Protein AF-A0A9D4XZR5-F1 (afdb_monomer_lite)

Secondary structure (DSSP, 8-state):
--STTTS-TTTS-TT------HHHHHTTSPTTSS-TT---SSSSPPPTT--HHHHHHHHHHHHHHHHHHSTTS-------HHHHHHHHHHHSTTEEEEEE-TT----EE--EEEETTEEEE---EE-PPTTTSSEEEEETT--

Radius of gyration: 17.66 Å; chains: 1; bounding box: 47×36×45 Å

InterPro domains:
  IPR013078 Histidine phosphatase superfamily, clade-1 [PF00300] (44-93)
  IPR029033 Histidine phosphatase superfamily [G3DSA:3.40.50.1240] (8-113)
  IPR029033 Histidine phosphatase superfamily [SSF53254] (25-110)
  IPR051710 Phosphatase and SH3 domain-containing protein [PTHR16469] (1-136)

Sequence (143 aa):
MLNRINIRRNIAPKDGNFSFGISQLEAMFPNGSVDNNYQMVYKELPKWEESVTQAKVRYQETITNLADKYPTENLLLVTHGEGTQVALSSFTKDVVEHKVKYCGYVQLRRPIFVNNHSFIGGKLNLQTHIGQNGVTYISSQDI

pLDDT: mean 87.16, std 6.78, range [59.94, 95.69]

Foldseek 3Di:
DQECVVDPPVRQDPVQDPDDPVVVVVVVDPPPPDDPPDDPLDPDDDGHHDDLVRVLVVLVSNVVSVCQVCVPDDDDDDDDPSSQVSVDPVAEPQWPDKDADVQAHWDWDWDWDDDPNDIDTDGIHTPDDAPPRRMHTDGPVND

Organism: Pisum sativum (NCBI:txid3888)

Structure (mmCIF, N/CA/C/O backbone):
data_AF-A0A9D4XZR5-F1
#
_entry.id   AF-A0A9D4XZR5-F1
#
loop_
_atom_site.group_PDB
_atom_site.id
_atom_site.type_symbol
_atom_site.label_atom_id
_atom_site.label_alt_id
_atom_site.label_comp_id
_atom_site.label_asym_id
_atom_site.label_entity_id
_atom_site.label_seq_id
_atom_site.pdbx_PDB_ins_code
_atom_site.Cartn_x
_atom_site.Cartn_y
_atom_site.Cartn_z
_atom_site.occupancy
_atom_site.B_iso_or_equiv
_atom_site.auth_seq_id
_atom_site.auth_comp_id
_atom_site.auth_asym_id
_atom_site.auth_atom_id
_atom_site.pdbx_PDB_model_num
ATOM 1 N N . MET A 1 1 ? 6.749 1.111 -6.255 1.00 85.88 1 MET A N 1
ATOM 2 C CA . MET A 1 1 ? 6.730 2.280 -7.161 1.00 85.88 1 MET A CA 1
ATOM 3 C C . MET A 1 1 ? 7.323 1.881 -8.503 1.00 85.88 1 MET A C 1
ATOM 5 O O . MET A 1 1 ? 8.333 1.185 -8.516 1.00 85.88 1 MET A O 1
ATOM 9 N N . LEU A 1 2 ? 6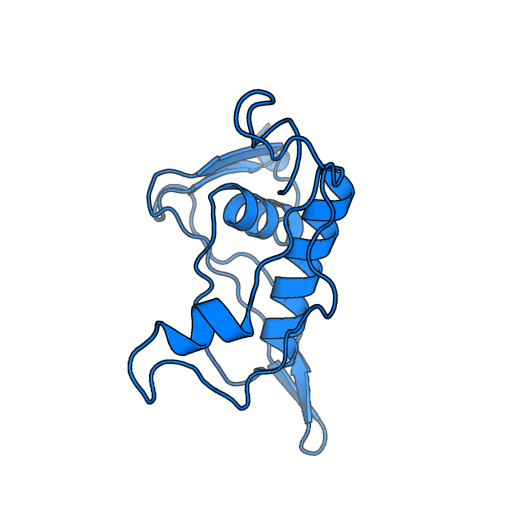.724 2.301 -9.615 1.00 87.56 2 LEU A N 1
ATOM 10 C CA . LEU A 1 2 ? 7.230 2.046 -10.965 1.00 87.56 2 LEU A CA 1
ATOM 11 C C . LEU A 1 2 ? 8.153 3.176 -11.424 1.00 87.56 2 LEU A C 1
ATOM 13 O O . LEU A 1 2 ? 7.763 4.033 -12.211 1.00 87.56 2 LEU A O 1
ATOM 17 N N . ASN A 1 3 ? 9.383 3.203 -10.913 1.00 86.50 3 ASN A N 1
ATOM 18 C CA . ASN A 1 3 ? 10.355 4.238 -11.260 1.00 86.50 3 ASN A CA 1
ATOM 19 C C . ASN A 1 3 ? 11.803 3.730 -11.259 1.00 86.50 3 ASN A C 1
ATOM 21 O O . ASN A 1 3 ? 12.096 2.594 -10.884 1.00 86.50 3 ASN A O 1
ATOM 25 N N . ARG A 1 4 ? 12.725 4.612 -11.658 1.00 84.62 4 ARG A N 1
ATOM 26 C CA . ARG A 1 4 ? 14.161 4.314 -11.792 1.00 84.62 4 ARG A CA 1
ATOM 27 C C . ARG A 1 4 ? 14.905 4.134 -10.464 1.00 84.62 4 ARG A C 1
ATOM 29 O O . ARG A 1 4 ? 16.068 3.745 -10.497 1.00 84.62 4 ARG A O 1
ATOM 36 N N . ILE A 1 5 ? 14.273 4.442 -9.329 1.00 86.12 5 ILE A N 1
ATOM 37 C CA . ILE A 1 5 ? 14.859 4.214 -8.001 1.00 86.12 5 ILE A CA 1
ATOM 38 C C . ILE A 1 5 ? 14.766 2.723 -7.669 1.00 86.12 5 ILE A C 1
ATOM 40 O O . ILE A 1 5 ? 15.748 2.128 -7.234 1.00 86.12 5 ILE A O 1
ATOM 44 N N . ASN A 1 6 ? 13.613 2.109 -7.949 1.00 83.88 6 ASN A N 1
ATOM 45 C CA . ASN A 1 6 ? 13.336 0.728 -7.546 1.00 83.88 6 ASN A CA 1
ATOM 46 C C . ASN A 1 6 ? 13.532 -0.286 -8.677 1.00 83.88 6 ASN A C 1
ATOM 48 O O . ASN A 1 6 ? 13.794 -1.459 -8.417 1.00 83.88 6 ASN A O 1
ATOM 52 N N . ILE A 1 7 ? 13.455 0.152 -9.936 1.00 86.25 7 ILE A N 1
ATOM 53 C CA . ILE A 1 7 ? 13.647 -0.699 -11.112 1.00 86.25 7 ILE A CA 1
ATOM 54 C C . ILE A 1 7 ? 14.884 -0.216 -11.870 1.00 86.25 7 ILE A C 1
ATOM 56 O O . ILE A 1 7 ? 14.940 0.916 -12.360 1.00 86.25 7 ILE A O 1
ATOM 60 N N . ARG A 1 8 ? 15.903 -1.083 -11.973 1.00 87.38 8 ARG A N 1
ATOM 61 C CA . ARG A 1 8 ? 17.157 -0.747 -12.665 1.00 87.38 8 ARG A CA 1
ATOM 62 C C . ARG A 1 8 ? 16.894 -0.482 -14.151 1.00 87.38 8 ARG A C 1
ATOM 64 O O . ARG A 1 8 ? 16.108 -1.168 -14.798 1.00 87.38 8 ARG A O 1
ATOM 71 N N . ARG A 1 9 ? 17.611 0.486 -14.728 1.00 82.31 9 ARG A N 1
ATOM 72 C CA . ARG A 1 9 ? 17.408 0.905 -16.130 1.00 82.31 9 ARG A CA 1
ATOM 73 C C . ARG A 1 9 ? 17.605 -0.221 -17.146 1.00 82.31 9 ARG A C 1
ATOM 75 O O . ARG A 1 9 ? 16.958 -0.209 -18.181 1.00 82.31 9 ARG A O 1
ATOM 82 N N . ASN A 1 10 ? 18.498 -1.165 -16.863 1.00 87.50 10 ASN A N 1
ATOM 83 C CA . ASN A 1 10 ? 18.825 -2.263 -17.771 1.00 87.50 10 ASN A CA 1
ATOM 84 C C . ASN A 1 10 ? 17.791 -3.401 -17.770 1.00 87.50 10 ASN A C 1
ATOM 86 O O . ASN A 1 10 ? 17.879 -4.269 -18.631 1.00 87.50 10 ASN A O 1
ATOM 90 N N . ILE A 1 11 ? 16.852 -3.410 -16.818 1.00 86.81 11 ILE A N 1
ATOM 91 C CA . ILE A 1 11 ? 15.777 -4.413 -16.729 1.00 86.81 11 ILE A CA 1
ATOM 92 C C . ILE A 1 11 ? 14.390 -3.819 -16.999 1.00 86.81 11 ILE A C 1
ATOM 94 O O . ILE A 1 11 ? 13.422 -4.563 -17.106 1.00 86.81 11 ILE A O 1
ATOM 98 N N . ALA A 1 12 ? 14.277 -2.491 -17.091 1.00 85.94 12 ALA A N 1
ATOM 99 C CA . ALA A 1 12 ? 13.025 -1.845 -17.452 1.00 85.94 12 ALA A CA 1
ATOM 100 C C . ALA A 1 12 ? 12.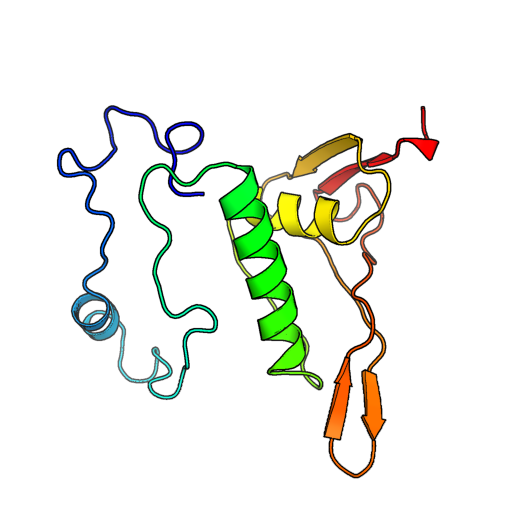671 -2.139 -18.930 1.00 85.94 12 ALA A C 1
ATOM 102 O O . ALA A 1 12 ? 13.578 -2.162 -19.771 1.00 85.94 12 ALA A O 1
ATOM 103 N N . PRO A 1 13 ? 11.380 -2.324 -19.269 1.00 83.75 13 PRO A N 1
ATOM 104 C CA . PRO A 1 13 ? 10.890 -2.357 -20.641 1.00 83.75 13 PRO A CA 1
ATOM 105 C C . PRO A 1 13 ? 11.416 -1.163 -21.439 1.00 83.75 13 PRO A C 1
ATOM 107 O O . PRO A 1 13 ? 11.331 -0.014 -21.001 1.00 83.75 13 PRO A O 1
ATOM 110 N N . LYS A 1 14 ? 11.984 -1.437 -22.618 1.00 84.88 14 LYS A N 1
ATOM 111 C CA . LYS A 1 14 ? 12.599 -0.405 -23.471 1.00 84.88 14 LYS A CA 1
ATOM 112 C C . LYS A 1 14 ? 11.574 0.569 -24.050 1.00 84.88 14 LYS A C 1
ATOM 114 O O . LYS A 1 14 ? 11.915 1.711 -24.329 1.00 84.88 14 LYS A O 1
ATOM 119 N N . ASP A 1 15 ? 10.346 0.103 -24.227 1.00 85.00 15 ASP A N 1
ATOM 120 C CA . ASP A 1 15 ? 9.186 0.871 -24.678 1.00 85.00 15 ASP A CA 1
ATOM 121 C C . ASP A 1 15 ? 8.475 1.606 -23.526 1.00 85.00 15 ASP A C 1
ATOM 123 O O . ASP A 1 15 ? 7.520 2.341 -23.763 1.00 85.00 15 ASP A O 1
ATOM 127 N N . GLY A 1 16 ? 8.928 1.417 -22.279 1.00 78.31 16 GLY A N 1
ATOM 128 C CA . GLY A 1 16 ? 8.293 1.978 -21.087 1.00 78.31 16 GLY A CA 1
ATOM 129 C C . GLY A 1 16 ? 6.909 1.393 -20.793 1.00 78.31 16 GLY A C 1
ATOM 130 O O . GLY A 1 16 ? 6.216 1.904 -19.910 1.00 78.31 16 GLY A O 1
ATOM 131 N N . ASN A 1 17 ? 6.495 0.338 -21.502 1.00 83.19 17 ASN A N 1
ATOM 132 C CA . ASN A 1 17 ? 5.185 -0.255 -21.320 1.00 83.19 17 ASN A CA 1
ATOM 133 C C . ASN A 1 17 ? 5.215 -1.308 -20.204 1.00 83.19 17 ASN A C 1
ATOM 135 O O . ASN A 1 17 ? 5.760 -2.398 -20.354 1.00 83.19 17 ASN A O 1
ATOM 139 N N . PHE A 1 18 ? 4.589 -0.972 -19.077 1.00 80.81 18 PHE A N 1
ATOM 140 C CA . PHE A 1 18 ? 4.383 -1.872 -17.936 1.00 80.81 18 PHE A CA 1
ATOM 141 C C . PHE A 1 18 ? 2.964 -2.454 -17.890 1.00 80.81 18 PHE A C 1
ATOM 143 O O . PHE A 1 18 ? 2.542 -2.962 -16.852 1.00 80.81 18 PHE A O 1
ATOM 150 N N . SER A 1 19 ? 2.193 -2.360 -18.979 1.00 79.81 19 SER A N 1
ATOM 151 C CA . SER A 1 19 ? 0.851 -2.933 -19.031 1.00 79.81 19 SER A CA 1
ATOM 152 C C . SER A 1 19 ? 0.901 -4.445 -18.834 1.00 79.81 19 SER A C 1
ATOM 154 O O . SER A 1 19 ? 1.684 -5.137 -19.486 1.00 79.81 19 SER A O 1
ATOM 156 N N . PHE A 1 20 ? 0.010 -4.958 -17.996 1.00 79.44 20 PHE A N 1
ATOM 157 C CA . PHE A 1 20 ? -0.195 -6.390 -17.845 1.00 79.44 20 PHE A CA 1
ATOM 158 C C . PHE A 1 20 ? -1.364 -6.825 -18.723 1.00 79.44 20 PHE A C 1
ATOM 160 O O . PHE A 1 20 ? -2.407 -6.170 -18.743 1.00 79.44 20 PHE A O 1
ATOM 167 N N . GLY A 1 21 ? -1.219 -7.954 -19.416 1.00 87.25 21 GLY A N 1
ATOM 168 C CA . GLY A 1 21 ? -2.352 -8.640 -20.029 1.00 87.25 21 GLY A CA 1
ATOM 169 C C . GLY A 1 21 ? -3.203 -9.286 -18.941 1.00 87.25 21 GLY A C 1
ATOM 170 O O . GLY A 1 21 ? -3.112 -10.494 -18.763 1.00 87.25 21 GLY A O 1
ATOM 171 N N . ILE A 1 22 ? -3.979 -8.491 -18.191 1.00 85.25 22 ILE A N 1
ATOM 172 C CA . ILE A 1 22 ? -4.716 -8.946 -16.995 1.00 85.25 22 ILE A CA 1
ATOM 173 C C . ILE A 1 22 ? -5.534 -10.199 -17.315 1.00 85.25 22 ILE A C 1
ATOM 175 O O . ILE A 1 22 ? -5.315 -11.225 -16.687 1.00 85.25 22 ILE A O 1
ATOM 179 N N . SER A 1 23 ? -6.342 -10.179 -18.377 1.00 87.12 23 SER A N 1
ATOM 180 C CA . SER A 1 23 ? -7.151 -11.339 -18.771 1.00 87.12 23 SER A CA 1
ATOM 181 C C . SER A 1 23 ? -6.324 -12.573 -19.151 1.00 87.12 23 SER A C 1
ATOM 183 O O . SER A 1 23 ? -6.760 -13.698 -18.927 1.00 87.12 23 SER A O 1
ATOM 185 N N . GLN A 1 24 ? -5.124 -12.388 -19.716 1.00 90.94 24 GLN A N 1
ATOM 186 C CA . GLN A 1 24 ? -4.223 -13.508 -20.011 1.00 90.94 24 GLN A CA 1
ATOM 187 C C . GLN A 1 24 ? -3.664 -14.106 -18.719 1.00 90.94 24 GLN A C 1
ATOM 189 O O . GLN A 1 24 ? -3.614 -15.323 -18.591 1.00 90.94 24 GLN A O 1
ATOM 194 N N . LEU A 1 25 ? -3.281 -13.261 -17.758 1.00 90.12 25 LEU A N 1
ATOM 195 C CA . LEU A 1 25 ? -2.781 -13.692 -16.452 1.00 90.12 25 LEU A CA 1
ATOM 196 C C . LEU A 1 25 ? -3.876 -14.373 -15.626 1.00 90.12 25 LEU A C 1
ATOM 198 O O . LEU A 1 25 ? -3.625 -15.411 -15.026 1.00 90.12 25 LEU A O 1
ATOM 202 N N . GLU A 1 26 ? -5.093 -13.832 -15.627 1.00 90.44 26 GLU A N 1
ATOM 203 C CA . GLU A 1 26 ? -6.253 -14.421 -14.951 1.00 90.44 26 GLU A CA 1
ATOM 204 C C . GLU A 1 26 ? -6.559 -15.826 -15.479 1.00 90.44 26 GLU A C 1
ATOM 206 O O . GLU A 1 26 ? -6.777 -16.742 -14.689 1.00 90.44 26 GLU A O 1
ATOM 211 N N . ALA A 1 27 ? -6.480 -16.026 -16.800 1.00 91.25 27 ALA A N 1
ATOM 212 C CA . ALA A 1 27 ? -6.686 -17.327 -17.435 1.00 91.25 27 ALA A CA 1
ATOM 213 C C . ALA A 1 27 ? -5.607 -18.374 -17.090 1.00 91.25 27 ALA A C 1
ATOM 215 O O . ALA A 1 27 ? -5.828 -19.565 -17.308 1.00 91.25 27 ALA A O 1
ATOM 216 N N . MET A 1 28 ? -4.448 -17.960 -16.562 1.00 95.19 28 MET A N 1
ATOM 217 C CA . MET A 1 28 ? -3.400 -18.884 -16.107 1.00 95.19 28 MET A CA 1
ATOM 218 C C . MET A 1 28 ? -3.689 -19.471 -14.721 1.00 95.19 28 MET A C 1
ATOM 220 O O . MET A 1 28 ? -3.075 -20.474 -14.350 1.00 95.19 28 MET A O 1
ATOM 224 N N . PHE A 1 29 ? -4.589 -18.866 -13.940 1.00 92.44 29 PHE A N 1
ATOM 225 C CA . PHE A 1 29 ? -4.935 -19.370 -12.616 1.00 92.44 29 PHE A CA 1
ATOM 226 C C . PHE A 1 29 ? -5.993 -20.484 -12.687 1.00 92.44 29 PHE A C 1
ATOM 228 O O . PHE A 1 29 ? -6.855 -20.473 -13.569 1.00 92.44 29 PHE A O 1
ATOM 235 N N . PRO A 1 30 ? -5.980 -21.447 -11.744 1.00 94.94 30 PRO A N 1
ATOM 236 C CA . PRO A 1 30 ? -7.032 -22.454 -11.647 1.00 94.94 30 PRO A CA 1
ATOM 237 C C . PRO A 1 30 ? -8.421 -21.825 -11.487 1.00 94.94 30 PRO A C 1
ATOM 239 O O . PRO A 1 30 ? -8.574 -20.799 -10.816 1.00 94.94 30 PRO A O 1
ATOM 242 N N . ASN A 1 31 ? -9.445 -22.478 -12.043 1.00 90.75 31 ASN A N 1
ATOM 243 C CA . ASN A 1 31 ? -10.824 -22.002 -11.946 1.00 90.75 31 ASN A CA 1
ATOM 244 C C . ASN A 1 31 ? -11.243 -21.781 -10.478 1.00 90.75 31 ASN A C 1
ATOM 246 O O . ASN A 1 31 ? -10.971 -22.620 -9.620 1.00 90.75 31 ASN A O 1
ATOM 250 N N . GLY A 1 32 ? -11.894 -20.650 -10.201 1.00 89.12 32 GLY A N 1
ATOM 251 C CA . GLY A 1 32 ? -12.284 -20.232 -8.850 1.00 89.12 32 GLY A CA 1
ATOM 252 C C . GLY A 1 32 ? -11.187 -19.546 -8.025 1.00 89.12 32 GLY A C 1
ATOM 253 O O . GLY A 1 32 ? -11.471 -19.124 -6.909 1.00 89.12 32 GLY A O 1
ATOM 254 N N . SER A 1 33 ? -9.960 -19.399 -8.545 1.00 91.25 33 SER A N 1
ATOM 255 C CA . SER A 1 33 ? -8.883 -18.678 -7.835 1.00 91.25 33 SER A CA 1
ATOM 256 C C . SER A 1 33 ? -8.986 -17.157 -7.970 1.00 91.25 33 SER A C 1
ATOM 258 O O . SER A 1 33 ? -8.525 -16.428 -7.096 1.00 91.25 33 SER A O 1
ATOM 260 N N . VAL A 1 34 ? -9.554 -16.681 -9.081 1.00 88.94 34 VAL A N 1
ATOM 261 C CA . VAL A 1 34 ? -9.739 -15.255 -9.372 1.00 88.94 34 VAL A CA 1
ATOM 262 C C . VAL A 1 34 ? -11.174 -14.868 -9.026 1.00 88.94 34 VAL A C 1
ATOM 264 O O . VAL A 1 34 ? -12.125 -15.492 -9.501 1.00 88.94 34 VAL A O 1
ATOM 267 N N . ASP A 1 35 ? -11.335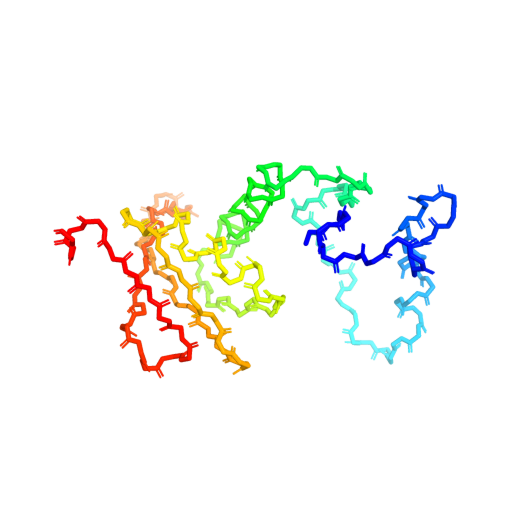 -13.835 -8.200 1.00 87.75 35 ASP A N 1
ATOM 268 C CA . ASP A 1 35 ? -12.644 -13.255 -7.895 1.00 87.75 35 ASP A CA 1
ATOM 269 C C . ASP A 1 35 ? -13.135 -12.390 -9.059 1.00 87.75 35 ASP A C 1
ATOM 271 O O . ASP A 1 35 ? -12.863 -11.201 -9.118 1.00 87.75 35 ASP A O 1
ATOM 275 N N . ASN A 1 36 ? -13.921 -12.941 -9.975 1.00 83.50 36 ASN A N 1
ATOM 276 C CA . ASN A 1 36 ? -14.400 -12.178 -11.135 1.00 83.50 36 ASN A CA 1
ATOM 277 C C . ASN A 1 36 ? -15.354 -11.008 -10.793 1.00 83.50 36 ASN A C 1
ATOM 279 O O . ASN A 1 36 ? -15.740 -10.264 -11.692 1.00 83.50 36 ASN A O 1
ATOM 283 N N . ASN A 1 37 ? -15.743 -10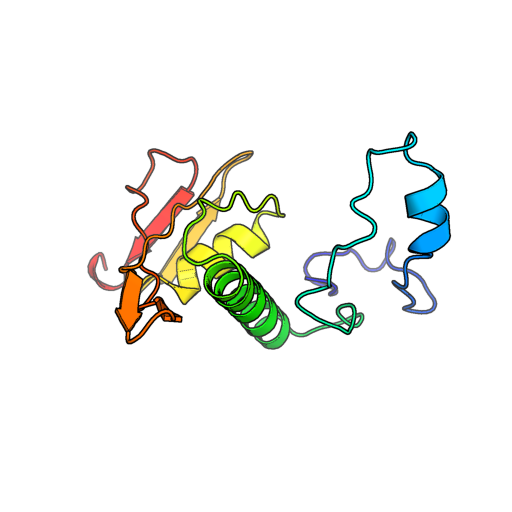.829 -9.523 1.00 85.50 37 ASN A N 1
ATOM 284 C CA . ASN A 1 37 ? -16.547 -9.694 -9.066 1.00 85.50 37 ASN A CA 1
ATOM 285 C C . ASN A 1 37 ? -15.701 -8.573 -8.443 1.00 85.50 37 ASN A C 1
ATOM 287 O O . ASN A 1 37 ? -16.256 -7.568 -7.977 1.00 85.50 37 ASN A O 1
ATOM 291 N N . TYR A 1 38 ? -14.371 -8.713 -8.420 1.00 83.44 38 TYR A N 1
ATOM 292 C CA . TYR A 1 38 ? -13.512 -7.689 -7.848 1.00 83.44 38 TYR A CA 1
ATOM 293 C C . TYR A 1 38 ? -13.622 -6.385 -8.653 1.00 83.44 38 TYR A C 1
ATOM 295 O O . TYR A 1 38 ? -13.721 -6.355 -9.878 1.00 83.44 38 TYR A O 1
ATOM 303 N N . GLN A 1 39 ? -13.566 -5.259 -7.945 1.00 83.44 39 GLN A N 1
ATOM 304 C CA . GLN A 1 39 ? -13.425 -3.944 -8.564 1.00 83.44 39 GLN A CA 1
ATOM 305 C C . GLN A 1 39 ? -12.102 -3.345 -8.127 1.00 83.44 39 GLN A C 1
ATOM 307 O O . GLN A 1 39 ? -11.864 -3.198 -6.923 1.00 83.44 39 GLN A O 1
ATOM 312 N N . MET A 1 40 ? -11.262 -2.983 -9.101 1.00 82.31 40 MET A N 1
ATOM 313 C CA . MET A 1 40 ? -10.027 -2.259 -8.820 1.00 82.31 40 MET A CA 1
ATOM 314 C C . MET A 1 40 ? -10.355 -0.962 -8.086 1.00 82.31 40 MET A C 1
ATOM 316 O O . MET A 1 40 ? -11.116 -0.129 -8.578 1.00 82.31 40 MET A O 1
ATOM 320 N N . VAL A 1 41 ? -9.742 -0.780 -6.918 1.00 82.94 41 VAL A N 1
ATOM 321 C CA . VAL A 1 41 ? -9.863 0.460 -6.141 1.00 82.94 41 VAL A CA 1
ATOM 322 C C . VAL A 1 41 ? -9.279 1.650 -6.897 1.00 82.94 41 VAL A C 1
ATOM 324 O O . VAL A 1 41 ? -9.762 2.770 -6.763 1.00 82.94 41 VAL A O 1
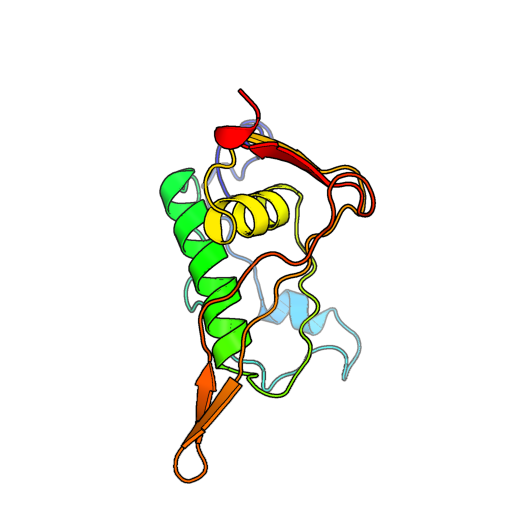ATOM 327 N N . TYR A 1 42 ? -8.275 1.399 -7.733 1.00 77.94 42 TYR A N 1
ATOM 328 C CA . TYR A 1 42 ? -7.668 2.401 -8.587 1.00 77.94 42 TYR A CA 1
ATOM 329 C C . TYR A 1 42 ? -7.777 1.942 -10.044 1.00 77.94 42 TYR A C 1
ATOM 331 O O . TYR A 1 42 ? -7.322 0.854 -10.387 1.00 77.94 42 TYR A O 1
ATOM 339 N N . LYS A 1 43 ? -8.435 2.742 -10.889 1.00 79.38 43 LYS A N 1
ATOM 340 C CA . LYS A 1 43 ? -8.823 2.326 -12.251 1.00 79.38 43 LYS A CA 1
ATOM 341 C C . LYS A 1 43 ? -7.661 2.297 -13.244 1.00 79.38 43 LYS A C 1
ATOM 343 O O . LYS A 1 43 ? -7.765 1.633 -14.270 1.00 79.38 43 LYS A O 1
ATOM 348 N N . GLU A 1 44 ? -6.577 3.007 -12.950 1.00 79.00 44 GLU A N 1
ATOM 349 C CA . GLU A 1 44 ? -5.418 3.122 -13.835 1.00 79.00 44 GLU A CA 1
ATOM 350 C C . GLU A 1 44 ? -4.182 2.471 -13.214 1.00 79.00 44 GLU A C 1
ATOM 352 O O . GLU A 1 44 ? -3.838 2.717 -12.063 1.00 79.00 44 GLU A O 1
ATOM 357 N N . LEU A 1 45 ? -3.446 1.663 -13.970 1.00 81.38 45 LEU A N 1
ATOM 358 C CA . LEU A 1 45 ? -2.158 1.182 -13.473 1.00 81.38 45 LEU A CA 1
ATOM 359 C C . LEU A 1 45 ? -1.183 2.361 -13.284 1.00 81.38 45 LEU A C 1
ATOM 361 O O . LEU A 1 45 ? -1.242 3.332 -14.046 1.00 81.38 45 LEU A O 1
ATOM 365 N N . PRO A 1 46 ? -0.271 2.296 -12.293 1.00 84.69 46 PRO A N 1
ATOM 366 C CA . PRO A 1 46 ? 0.786 3.291 -12.174 1.00 84.69 46 PRO A CA 1
ATOM 367 C C . PRO A 1 46 ? 1.560 3.399 -13.487 1.00 84.69 46 PRO A C 1
ATOM 369 O O . PRO A 1 46 ? 1.873 2.396 -14.129 1.00 84.69 46 PRO A O 1
ATOM 372 N N . LYS A 1 47 ? 1.874 4.630 -13.886 1.00 84.56 47 LYS A N 1
ATOM 373 C CA . LYS A 1 47 ? 2.669 4.889 -15.087 1.00 84.56 47 LYS A CA 1
ATOM 374 C C . LYS A 1 47 ? 4.150 4.703 -14.774 1.00 84.56 47 LYS A C 1
ATOM 376 O O . LYS A 1 47 ? 4.589 4.924 -13.643 1.00 84.56 47 LYS A O 1
ATOM 381 N N . TRP A 1 48 ? 4.913 4.295 -15.784 1.00 86.38 48 TRP A N 1
ATOM 382 C CA . TRP A 1 48 ? 6.366 4.248 -15.685 1.00 86.38 48 TRP A CA 1
ATOM 383 C C . TRP A 1 48 ? 6.923 5.632 -15.337 1.00 86.38 48 TRP A C 1
ATOM 385 O O . TRP A 1 48 ? 6.432 6.647 -15.827 1.00 86.38 48 TRP A O 1
ATOM 395 N N . GLU A 1 49 ? 7.948 5.648 -14.489 1.00 87.31 49 GLU A N 1
ATOM 396 C CA . GLU A 1 49 ? 8.566 6.857 -13.941 1.00 87.31 49 GLU A CA 1
ATOM 397 C C . GLU A 1 49 ? 7.642 7.712 -13.066 1.00 87.31 49 GLU A C 1
ATOM 399 O O . GLU A 1 49 ? 7.822 8.925 -12.966 1.00 87.31 49 GLU A O 1
ATOM 404 N N . GLU A 1 50 ? 6.706 7.085 -12.342 1.00 89.00 50 GLU A N 1
ATOM 405 C CA . GLU A 1 50 ? 5.972 7.800 -11.294 1.00 89.00 50 GLU A CA 1
ATOM 406 C C . GLU A 1 50 ? 6.940 8.393 -10.251 1.00 89.00 50 GLU A C 1
ATOM 408 O O . GLU A 1 50 ? 7.873 7.737 -9.763 1.00 89.00 50 GLU A O 1
ATOM 413 N N . SER A 1 51 ? 6.723 9.656 -9.882 1.00 90.94 51 SER A N 1
ATOM 414 C CA . SER A 1 51 ? 7.514 10.278 -8.821 1.00 90.94 51 SER A CA 1
ATOM 415 C C . SER A 1 51 ? 7.252 9.596 -7.474 1.00 90.94 51 SER A C 1
ATOM 417 O O . SER A 1 51 ? 6.180 9.036 -7.231 1.00 90.94 51 SER A O 1
ATOM 419 N N . VAL A 1 52 ? 8.218 9.685 -6.553 1.00 89.06 52 VAL A N 1
ATOM 420 C CA . VAL A 1 52 ? 8.068 9.147 -5.188 1.00 89.06 52 VAL A CA 1
ATOM 421 C C . VAL A 1 52 ? 6.829 9.724 -4.502 1.00 89.06 52 VAL A C 1
ATOM 423 O O . VAL A 1 52 ? 6.081 8.992 -3.861 1.00 89.06 52 VAL A O 1
ATOM 426 N N . THR A 1 53 ? 6.580 11.024 -4.667 1.00 91.00 53 THR A N 1
ATOM 427 C CA . THR A 1 53 ? 5.416 11.704 -4.087 1.00 91.00 53 THR A CA 1
ATOM 428 C C . THR A 1 53 ? 4.104 11.175 -4.659 1.00 91.00 53 THR A C 1
ATOM 430 O O . THR A 1 53 ? 3.205 10.847 -3.890 1.00 91.00 53 THR A O 1
ATOM 433 N N . GLN A 1 54 ? 3.999 11.022 -5.984 1.00 91.06 54 GLN A N 1
ATOM 434 C CA . GLN A 1 54 ? 2.800 10.457 -6.618 1.00 91.06 54 GLN A CA 1
ATOM 435 C C . GLN A 1 54 ? 2.537 9.026 -6.146 1.00 91.06 54 GLN A C 1
ATOM 437 O O . GLN A 1 54 ? 1.405 8.682 -5.812 1.00 91.06 54 GLN A O 1
ATOM 442 N N . ALA A 1 55 ? 3.584 8.206 -6.052 1.00 90.75 55 ALA A N 1
ATOM 443 C CA . ALA A 1 55 ? 3.432 6.840 -5.585 1.00 90.75 55 ALA A CA 1
ATOM 444 C C . ALA A 1 55 ? 2.988 6.782 -4.114 1.00 90.75 55 ALA A C 1
ATOM 446 O O . ALA A 1 55 ? 2.098 6.000 -3.784 1.00 90.75 55 ALA A O 1
ATOM 447 N N . LYS A 1 56 ? 3.556 7.628 -3.238 1.00 91.62 56 LYS A N 1
ATOM 448 C CA . LYS A 1 56 ? 3.137 7.756 -1.828 1.00 91.62 56 LYS A CA 1
ATOM 449 C C . LYS A 1 56 ? 1.646 8.080 -1.714 1.00 91.62 56 LYS A C 1
ATOM 451 O O . LYS A 1 56 ? 0.933 7.371 -1.008 1.00 91.62 56 LYS A O 1
ATOM 456 N N . VAL A 1 57 ? 1.176 9.093 -2.447 1.00 92.19 57 VAL A N 1
ATOM 457 C CA . VAL A 1 57 ? -0.247 9.475 -2.483 1.00 92.19 57 VAL A CA 1
ATOM 458 C C . VAL A 1 57 ? -1.107 8.289 -2.918 1.00 92.19 57 VAL A C 1
ATOM 460 O O . VAL A 1 57 ? -2.020 7.895 -2.198 1.00 92.19 57 VAL A O 1
ATOM 463 N N . ARG A 1 58 ? -0.744 7.631 -4.023 1.00 92.38 58 ARG A N 1
ATOM 464 C CA . ARG A 1 58 ? -1.486 6.482 -4.556 1.00 92.38 58 ARG A CA 1
ATOM 465 C C . ARG A 1 58 ? -1.566 5.310 -3.573 1.00 92.38 58 ARG A C 1
ATOM 467 O O . ARG A 1 58 ? -2.629 4.709 -3.428 1.00 92.38 58 ARG A O 1
ATOM 474 N N . TYR A 1 59 ? -0.472 4.964 -2.891 1.00 92.81 59 TYR A N 1
ATOM 475 C CA . TYR A 1 59 ? -0.480 3.921 -1.855 1.00 92.81 59 TYR A CA 1
ATOM 476 C C . TYR A 1 59 ? -1.391 4.303 -0.680 1.00 92.81 59 TYR A C 1
ATOM 478 O O . TYR A 1 59 ? -2.199 3.480 -0.251 1.00 92.81 59 TYR A O 1
ATOM 486 N N . GLN A 1 60 ? -1.300 5.540 -0.183 1.00 93.25 60 GLN A N 1
ATOM 487 C CA . GLN A 1 60 ? -2.130 6.026 0.922 1.00 93.25 60 GLN A CA 1
ATOM 488 C C . GLN A 1 60 ? -3.625 6.023 0.570 1.00 93.25 60 GLN A C 1
ATOM 490 O O . GLN A 1 60 ? -4.444 5.552 1.363 1.00 93.25 60 GLN A O 1
ATOM 495 N N . GLU A 1 61 ? -3.980 6.508 -0.619 1.00 93.31 61 GLU A N 1
ATOM 496 C CA . GLU A 1 61 ? -5.349 6.475 -1.141 1.00 93.31 61 GLU A CA 1
ATOM 497 C C . GLU A 1 61 ? -5.846 5.038 -1.289 1.00 93.31 61 GLU A C 1
ATOM 499 O O . GLU A 1 61 ? -6.943 4.724 -0.843 1.00 93.31 61 GLU A O 1
ATOM 504 N N . THR A 1 62 ? -5.022 4.135 -1.831 1.00 92.81 62 THR A N 1
ATOM 505 C CA . THR A 1 62 ? -5.386 2.717 -1.986 1.00 92.81 62 THR A CA 1
ATOM 506 C C . THR A 1 62 ? -5.719 2.074 -0.639 1.00 92.81 62 THR A C 1
ATOM 508 O O . THR A 1 62 ? -6.746 1.411 -0.517 1.00 92.81 62 THR A O 1
ATOM 511 N N . ILE A 1 63 ? -4.885 2.294 0.384 1.00 94.31 63 ILE A N 1
ATOM 512 C CA . ILE A 1 63 ? -5.110 1.762 1.738 1.00 94.31 63 ILE A CA 1
ATOM 513 C C . ILE A 1 63 ? -6.403 2.332 2.335 1.00 94.31 63 ILE A C 1
ATOM 515 O O . ILE A 1 63 ? -7.206 1.584 2.892 1.00 94.31 63 ILE A O 1
ATOM 519 N N . THR A 1 64 ? -6.615 3.642 2.197 1.00 94.00 64 THR A N 1
ATOM 520 C CA . THR A 1 64 ? -7.790 4.335 2.750 1.00 94.00 64 THR A CA 1
ATOM 521 C C . THR A 1 64 ? -9.074 3.860 2.073 1.00 94.00 64 THR A C 1
ATOM 523 O O . THR A 1 64 ? -9.995 3.413 2.750 1.00 94.00 64 THR A O 1
ATOM 526 N N . ASN A 1 65 ? -9.096 3.844 0.740 1.00 93.69 65 ASN A N 1
ATOM 527 C CA . ASN A 1 65 ? -10.251 3.433 -0.052 1.00 93.69 65 ASN A CA 1
ATOM 528 C C . ASN A 1 65 ? -10.606 1.956 0.168 1.00 93.69 65 ASN A C 1
ATOM 530 O O . ASN A 1 65 ? -11.784 1.614 0.211 1.00 93.69 65 ASN A O 1
ATOM 534 N N . LEU A 1 66 ? -9.611 1.072 0.326 1.00 93.94 66 LEU A N 1
ATOM 535 C CA . LEU A 1 66 ? -9.858 -0.329 0.682 1.00 93.94 66 LEU A CA 1
ATOM 536 C C . LEU A 1 66 ? -10.507 -0.442 2.063 1.00 93.94 66 LEU A C 1
ATOM 538 O O . LEU A 1 66 ? -11.505 -1.144 2.206 1.00 93.94 66 LEU A O 1
ATOM 542 N N . ALA A 1 67 ? -9.984 0.276 3.059 1.00 94.25 67 ALA A N 1
ATOM 543 C CA . ALA A 1 67 ? -10.568 0.285 4.395 1.00 94.25 67 ALA A CA 1
ATOM 544 C C . ALA A 1 67 ? -12.009 0.829 4.381 1.00 94.25 67 ALA A C 1
ATOM 546 O O . ALA A 1 67 ? -12.866 0.294 5.081 1.00 94.25 67 ALA A O 1
ATOM 547 N N . ASP A 1 68 ? -12.285 1.876 3.594 1.00 92.69 68 ASP A N 1
ATOM 548 C CA . ASP A 1 68 ? -13.622 2.468 3.423 1.00 92.69 68 ASP A CA 1
ATOM 549 C C . ASP A 1 68 ? -14.599 1.561 2.689 1.00 92.69 68 ASP A C 1
ATOM 551 O O . ASP A 1 68 ? -15.774 1.521 3.049 1.00 92.69 68 ASP A O 1
ATOM 555 N N . LYS A 1 69 ? -14.119 0.796 1.707 1.00 91.81 69 LYS A N 1
ATOM 556 C CA . LYS A 1 69 ? -14.935 -0.181 0.984 1.00 91.81 69 LYS A CA 1
ATOM 557 C C . LYS A 1 69 ? -15.371 -1.348 1.874 1.00 91.81 69 LYS A C 1
ATOM 559 O O . LYS A 1 69 ? -16.482 -1.842 1.703 1.00 91.81 69 LYS A O 1
ATOM 564 N N . TYR A 1 70 ? -14.530 -1.758 2.825 1.00 92.56 70 TYR A N 1
ATOM 565 C CA . TYR A 1 70 ? -14.781 -2.897 3.715 1.00 92.56 70 TYR A CA 1
ATOM 566 C C . TYR A 1 70 ? -14.715 -2.482 5.199 1.00 92.56 70 TYR A C 1
ATOM 568 O O . TYR A 1 70 ? -13.822 -2.904 5.936 1.00 92.56 70 TYR A O 1
ATOM 576 N N . PRO A 1 71 ? -15.649 -1.637 5.677 1.00 93.44 71 PRO A N 1
ATOM 577 C CA . PRO A 1 71 ? -15.548 -0.994 6.989 1.00 93.44 71 PRO A CA 1
ATOM 578 C C . PRO A 1 71 ? -15.736 -1.954 8.173 1.00 93.44 71 PRO A C 1
ATOM 580 O O . PRO A 1 71 ? -15.393 -1.601 9.298 1.00 93.44 71 PRO A O 1
ATOM 583 N N . THR A 1 72 ? -16.282 -3.147 7.938 1.00 92.62 72 THR A N 1
ATOM 584 C CA . THR A 1 72 ? -16.549 -4.171 8.961 1.00 92.62 72 THR A CA 1
ATOM 585 C C . THR A 1 72 ? -15.557 -5.333 8.926 1.00 92.62 72 THR A C 1
ATOM 587 O O . THR A 1 72 ? -15.722 -6.291 9.679 1.00 92.62 72 THR A O 1
ATOM 590 N N . GLU A 1 73 ? -14.547 -5.280 8.057 1.00 94.56 73 GLU A N 1
ATOM 591 C CA . GLU A 1 73 ? -13.607 -6.378 7.834 1.00 94.56 73 GLU A CA 1
ATOM 592 C C . GLU A 1 73 ? -12.192 -6.028 8.299 1.00 94.56 73 GLU A C 1
ATOM 594 O O . GLU A 1 73 ? -11.773 -4.869 8.315 1.00 94.56 73 GLU A O 1
ATOM 599 N N . ASN A 1 74 ? -11.426 -7.065 8.642 1.00 95.38 74 ASN A N 1
ATOM 600 C CA . ASN A 1 74 ? -9.985 -6.941 8.825 1.00 95.38 74 ASN A CA 1
ATOM 601 C C . ASN A 1 74 ? -9.296 -7.225 7.489 1.00 95.38 74 ASN A C 1
ATOM 603 O O . ASN A 1 74 ? -9.427 -8.319 6.944 1.00 95.38 74 ASN A O 1
ATOM 607 N N . LEU A 1 75 ? -8.535 -6.256 6.982 1.00 95.56 75 LEU A N 1
ATOM 608 C CA . LEU A 1 75 ? -7.856 -6.364 5.693 1.00 95.56 75 LEU A CA 1
ATOM 609 C C . LEU A 1 75 ? -6.382 -6.741 5.870 1.00 95.56 75 LEU A C 1
ATOM 611 O O . LEU A 1 75 ? -5.656 -6.093 6.625 1.00 95.56 75 LEU A O 1
ATOM 615 N N . LEU A 1 76 ? -5.925 -7.744 5.116 1.00 95.69 76 LEU A N 1
ATOM 616 C CA . LEU A 1 76 ? -4.509 -8.079 4.970 1.00 95.69 76 LEU A CA 1
ATOM 617 C C . LEU A 1 76 ? -4.011 -7.603 3.603 1.00 95.69 76 LEU A C 1
ATOM 619 O O . LEU A 1 76 ? -4.413 -8.132 2.570 1.00 95.69 76 LEU A O 1
ATOM 623 N N . LEU A 1 77 ? -3.113 -6.616 3.599 1.00 94.44 77 LEU A N 1
ATOM 624 C CA . LEU A 1 77 ? -2.522 -6.072 2.377 1.00 94.44 77 LEU A CA 1
ATOM 625 C C . LEU A 1 77 ? -1.082 -6.570 2.229 1.00 94.44 77 LEU A C 1
ATOM 627 O O . LEU A 1 77 ? -0.196 -6.158 2.977 1.00 94.44 77 LEU A O 1
ATOM 631 N N . VAL A 1 78 ? -0.842 -7.442 1.251 1.00 94.00 78 VAL A N 1
ATOM 632 C CA . VAL A 1 78 ? 0.501 -7.943 0.928 1.00 94.00 78 VAL A CA 1
ATOM 633 C C . VAL A 1 78 ? 1.120 -7.057 -0.151 1.00 94.00 78 VAL A C 1
ATOM 635 O O . VAL A 1 78 ? 0.520 -6.822 -1.196 1.00 94.00 78 VAL A O 1
ATOM 638 N N . THR A 1 79 ? 2.314 -6.525 0.111 1.00 92.50 79 THR A N 1
ATOM 639 C CA . THR A 1 79 ? 2.974 -5.542 -0.760 1.00 92.50 79 THR A CA 1
ATOM 640 C C . THR A 1 79 ? 4.500 -5.607 -0.631 1.00 92.50 79 THR A C 1
ATOM 642 O O . THR A 1 79 ? 5.046 -6.409 0.125 1.00 92.50 79 THR A O 1
ATOM 645 N N . HIS A 1 80 ? 5.203 -4.759 -1.379 1.00 90.25 80 HIS A N 1
ATOM 646 C CA . HIS A 1 80 ? 6.645 -4.555 -1.248 1.00 90.25 80 HIS A CA 1
ATOM 647 C C . HIS A 1 80 ? 6.979 -3.636 -0.069 1.00 90.25 80 HIS A C 1
ATOM 649 O O . HIS A 1 80 ? 6.127 -2.886 0.408 1.00 90.25 80 HIS A O 1
ATOM 655 N N . GLY A 1 81 ? 8.253 -3.620 0.342 1.00 89.38 81 GLY A N 1
ATOM 656 C CA . GLY A 1 81 ? 8.719 -2.806 1.471 1.00 89.38 81 GLY A CA 1
ATOM 657 C C . GLY A 1 81 ? 8.285 -1.339 1.387 1.00 89.38 81 GLY A C 1
ATOM 658 O O . GLY A 1 81 ? 7.873 -0.773 2.388 1.00 89.38 81 GLY A O 1
ATOM 659 N N . GLU A 1 82 ? 8.280 -0.746 0.193 1.00 88.38 82 GLU A N 1
ATOM 660 C CA . GLU A 1 82 ? 7.807 0.626 -0.044 1.00 88.38 82 GLU A CA 1
ATOM 661 C C . GLU A 1 82 ? 6.351 0.853 0.373 1.00 88.38 82 GLU A C 1
ATOM 663 O O . GLU A 1 82 ? 6.051 1.874 0.982 1.00 88.38 82 GLU A O 1
ATOM 668 N N . GLY A 1 83 ? 5.448 -0.090 0.087 1.00 91.19 83 GLY A N 1
ATOM 669 C CA . GLY A 1 83 ? 4.047 0.023 0.493 1.00 91.19 83 GLY A CA 1
ATOM 670 C C . GLY A 1 83 ? 3.911 0.044 2.016 1.00 91.19 83 GLY A C 1
ATOM 671 O O . GLY A 1 83 ? 3.191 0.878 2.562 1.00 91.19 83 GLY A O 1
ATOM 672 N N . THR A 1 84 ? 4.686 -0.796 2.708 1.00 92.25 84 THR A N 1
ATOM 673 C CA . THR A 1 84 ? 4.774 -0.806 4.176 1.00 92.25 84 THR A CA 1
ATOM 674 C C . THR A 1 84 ? 5.328 0.514 4.724 1.00 92.25 84 THR A C 1
ATOM 676 O O . THR A 1 84 ? 4.824 1.029 5.719 1.00 92.25 84 THR A O 1
ATOM 679 N N . GLN A 1 85 ? 6.329 1.106 4.065 1.00 89.75 85 GLN A N 1
ATOM 680 C CA . GLN A 1 85 ? 6.904 2.401 4.459 1.00 89.75 85 GLN A CA 1
ATOM 681 C C . GLN A 1 85 ? 5.915 3.558 4.291 1.00 89.75 85 GLN A C 1
ATOM 683 O O . GLN A 1 85 ? 5.842 4.444 5.145 1.00 89.75 85 GLN A O 1
ATOM 688 N N . VAL A 1 86 ? 5.134 3.559 3.207 1.00 91.00 86 VAL A N 1
ATOM 689 C CA . VAL A 1 86 ? 4.064 4.545 3.012 1.00 91.00 86 VAL A CA 1
ATOM 690 C C . VAL A 1 86 ? 3.018 4.394 4.107 1.00 91.00 86 VAL A C 1
ATOM 692 O O . VAL A 1 86 ? 2.675 5.377 4.751 1.00 91.00 86 VAL A O 1
ATOM 695 N N . ALA A 1 87 ? 2.563 3.170 4.381 1.00 92.62 87 ALA A N 1
ATOM 696 C CA . ALA A 1 87 ? 1.604 2.920 5.452 1.00 92.62 87 ALA A CA 1
ATOM 697 C C . ALA A 1 87 ? 2.122 3.414 6.817 1.00 92.62 87 ALA A C 1
ATOM 699 O O . ALA A 1 87 ? 1.374 3.992 7.599 1.00 92.62 87 ALA A O 1
ATOM 700 N N . LEU A 1 88 ? 3.414 3.256 7.097 1.00 90.62 88 LEU A N 1
ATOM 701 C CA . LEU A 1 88 ? 4.010 3.780 8.321 1.00 90.62 88 LEU A CA 1
ATOM 702 C C . LEU A 1 88 ? 4.015 5.318 8.360 1.00 90.62 88 LEU A C 1
ATOM 704 O O . LEU A 1 88 ? 3.478 5.909 9.294 1.00 90.62 88 LEU A O 1
ATOM 708 N N . SER A 1 89 ? 4.606 5.952 7.345 1.00 89.12 89 SER A N 1
ATOM 709 C CA . SER A 1 89 ? 4.829 7.407 7.291 1.00 89.12 89 SER A CA 1
ATOM 710 C C . SER A 1 89 ? 3.558 8.236 7.064 1.00 89.12 89 SER A C 1
ATOM 712 O O . SER A 1 89 ? 3.476 9.362 7.540 1.00 89.12 89 SER A O 1
ATOM 714 N N . SER A 1 90 ? 2.548 7.699 6.375 1.00 90.19 90 SER A N 1
ATOM 715 C CA . SER A 1 90 ? 1.281 8.402 6.121 1.00 90.19 90 SER A CA 1
ATOM 716 C C . SER A 1 90 ? 0.329 8.393 7.321 1.00 90.19 90 SER A C 1
ATOM 718 O O . SER A 1 90 ? -0.497 9.297 7.456 1.00 90.19 90 SER A O 1
ATOM 720 N N . PHE A 1 91 ? 0.413 7.379 8.188 1.00 89.00 91 PHE A N 1
ATOM 721 C CA . PHE A 1 91 ? -0.538 7.170 9.291 1.00 89.00 91 PHE A CA 1
ATOM 722 C C . PHE A 1 91 ? 0.088 7.318 10.686 1.00 89.00 91 PHE A C 1
ATOM 724 O O . PHE A 1 91 ? -0.586 7.104 11.696 1.00 89.00 91 PHE A O 1
ATOM 731 N N . THR A 1 92 ? 1.348 7.748 10.741 1.00 82.94 92 THR A N 1
ATOM 732 C CA . THR A 1 92 ? 2.094 8.060 11.965 1.00 82.94 92 THR A CA 1
ATOM 733 C C . THR A 1 92 ? 2.680 9.451 11.816 1.00 82.94 92 THR A C 1
ATOM 735 O O . THR A 1 92 ? 3.268 9.764 10.784 1.00 82.94 92 THR A O 1
ATOM 738 N N . LYS A 1 93 ? 2.502 10.310 12.821 1.00 76.69 93 LYS A N 1
ATOM 739 C CA . LYS A 1 93 ? 3.162 11.618 12.805 1.00 76.69 93 LYS A CA 1
ATOM 740 C C . LYS A 1 93 ? 4.662 11.434 13.002 1.00 76.69 93 LYS A C 1
ATOM 742 O O . LYS A 1 93 ? 5.079 10.455 13.612 1.00 76.69 93 LYS A O 1
ATOM 747 N N . ASP A 1 94 ? 5.432 12.402 12.519 1.00 77.62 94 ASP A N 1
ATOM 748 C CA . ASP A 1 94 ? 6.801 12.613 12.985 1.00 77.62 94 ASP A CA 1
ATOM 749 C C . ASP A 1 94 ? 7.801 11.496 12.635 1.00 77.62 94 ASP A C 1
ATOM 751 O O . ASP A 1 94 ? 8.897 11.474 13.169 1.00 77.62 94 ASP A O 1
ATOM 755 N N . VAL A 1 95 ? 7.489 10.590 11.702 1.00 80.31 95 VAL A N 1
ATOM 756 C CA . VAL A 1 95 ? 8.445 9.556 11.263 1.00 80.31 95 VAL A CA 1
ATOM 757 C C . VAL A 1 95 ? 9.555 10.183 10.416 1.00 80.31 95 VAL A C 1
ATOM 759 O O . VAL A 1 95 ? 9.300 10.639 9.300 1.00 80.31 95 VAL A O 1
ATOM 762 N N . VAL A 1 96 ? 10.787 10.172 10.932 1.00 75.62 96 VAL A N 1
ATOM 763 C CA . VAL A 1 96 ? 11.973 10.747 10.268 1.00 75.62 96 VAL A CA 1
ATOM 764 C C . VAL A 1 96 ? 12.757 9.682 9.507 1.00 75.62 96 VAL A C 1
ATOM 766 O O . VAL A 1 96 ? 13.183 9.905 8.376 1.00 75.62 96 VAL A O 1
ATOM 769 N N . GLU A 1 97 ? 12.896 8.496 10.096 1.00 74.75 97 GLU A N 1
ATOM 770 C CA . GLU A 1 97 ? 13.587 7.364 9.484 1.00 74.75 97 GLU A CA 1
ATOM 771 C C . GLU A 1 97 ? 12.826 6.069 9.719 1.00 74.75 97 GLU A C 1
ATOM 773 O O . GLU A 1 97 ? 12.159 5.906 10.739 1.00 74.75 97 GLU A O 1
ATOM 778 N N . HIS A 1 98 ? 12.962 5.116 8.795 1.00 82.38 98 HIS A N 1
ATOM 779 C CA . HIS A 1 98 ? 12.331 3.809 8.917 1.00 82.38 98 HIS A CA 1
ATOM 780 C C . HIS A 1 98 ? 13.136 2.697 8.248 1.00 82.38 98 HIS A C 1
ATOM 782 O O . HIS A 1 98 ? 13.824 2.891 7.246 1.00 82.38 98 HIS A O 1
ATOM 788 N N . LYS A 1 99 ? 12.982 1.479 8.769 1.00 85.19 99 LYS A N 1
ATOM 789 C CA . LYS A 1 99 ? 13.517 0.250 8.182 1.00 85.19 99 LYS A CA 1
ATOM 790 C C . LYS A 1 99 ? 12.471 -0.851 8.255 1.00 85.19 99 LYS A C 1
ATOM 792 O O . LYS A 1 99 ? 11.889 -1.097 9.308 1.00 85.19 99 LYS A O 1
ATOM 797 N N . VAL A 1 100 ? 12.268 -1.532 7.131 1.00 88.56 100 VAL A N 1
ATOM 798 C CA . VAL A 1 100 ? 11.359 -2.677 7.005 1.00 88.56 100 VAL A CA 1
ATOM 799 C C . VAL A 1 100 ? 12.205 -3.909 6.696 1.00 88.56 100 VAL A C 1
ATOM 801 O O . VAL A 1 100 ? 12.896 -3.949 5.679 1.00 88.56 100 VAL A O 1
ATOM 804 N N . LYS A 1 101 ? 12.206 -4.891 7.602 1.00 91.06 101 LYS A N 1
ATOM 805 C CA . LYS A 1 101 ? 12.851 -6.198 7.402 1.00 91.06 101 LYS A CA 1
ATOM 806 C C . LYS A 1 101 ? 11.984 -7.089 6.505 1.00 91.06 101 LYS A C 1
ATOM 808 O O . LYS A 1 101 ? 10.822 -6.787 6.243 1.00 91.06 101 LYS A O 1
ATOM 813 N N . TYR A 1 102 ? 12.550 -8.205 6.047 1.00 91.06 102 TYR A N 1
ATOM 814 C CA . TYR A 1 102 ? 11.796 -9.230 5.323 1.00 91.06 102 TYR A CA 1
ATOM 815 C C . TYR A 1 102 ? 10.595 -9.709 6.154 1.00 91.06 102 TYR A C 1
ATOM 817 O O . TYR A 1 102 ? 10.738 -9.934 7.356 1.00 91.06 102 TYR A O 1
ATOM 825 N N . CYS A 1 103 ? 9.422 -9.802 5.521 1.00 91.88 103 CYS A N 1
ATOM 826 C CA . CYS A 1 103 ? 8.127 -10.057 6.172 1.00 91.88 103 CYS A CA 1
ATOM 827 C C . CYS A 1 103 ? 7.766 -9.083 7.313 1.00 91.88 103 CYS A C 1
ATOM 829 O O . CYS A 1 103 ? 6.921 -9.395 8.150 1.00 91.88 103 CYS A O 1
ATOM 831 N N . GLY A 1 104 ? 8.386 -7.899 7.353 1.00 92.00 104 GLY A N 1
ATOM 832 C CA . GLY A 1 104 ? 8.004 -6.839 8.275 1.00 92.00 104 GLY A CA 1
ATOM 833 C C . GLY A 1 104 ? 6.645 -6.250 7.906 1.00 92.00 104 GLY A C 1
ATOM 834 O O . GLY A 1 104 ? 6.349 -6.047 6.726 1.00 92.00 104 GLY A O 1
ATOM 835 N N . TYR A 1 105 ? 5.828 -5.952 8.911 1.00 93.06 105 TYR A N 1
ATOM 836 C CA . TYR A 1 105 ? 4.459 -5.483 8.717 1.00 93.06 105 TYR A CA 1
ATOM 837 C C . TYR A 1 105 ? 4.109 -4.319 9.643 1.00 93.06 105 TYR A C 1
ATOM 839 O O . TYR A 1 105 ? 4.698 -4.139 10.711 1.00 93.06 105 TYR A O 1
ATOM 847 N N . VAL A 1 106 ? 3.112 -3.540 9.225 1.00 92.81 106 VAL A N 1
ATOM 848 C CA . VAL A 1 106 ? 2.466 -2.523 10.056 1.00 92.81 106 VAL A CA 1
ATOM 849 C C . VAL A 1 106 ? 0.999 -2.874 10.248 1.00 92.81 106 VAL A C 1
ATOM 851 O O . VAL A 1 106 ? 0.366 -3.457 9.372 1.00 92.81 106 VAL A O 1
ATOM 854 N N . GLN A 1 107 ? 0.461 -2.507 11.402 1.00 93.88 107 GLN A N 1
ATOM 855 C CA . GLN A 1 107 ? -0.938 -2.662 11.752 1.00 93.88 107 GLN A CA 1
ATOM 856 C C . GLN A 1 107 ? -1.541 -1.274 11.907 1.00 93.88 107 GLN A C 1
ATOM 858 O O . GLN A 1 107 ? -1.057 -0.462 12.698 1.00 93.88 107 GLN A O 1
ATOM 863 N N . LEU A 1 108 ? -2.601 -1.017 11.150 1.00 93.56 108 LEU A N 1
ATOM 864 C CA . LEU A 1 108 ? -3.380 0.210 11.225 1.00 93.56 108 LEU A CA 1
ATOM 865 C C . LEU A 1 108 ? -4.737 -0.099 11.855 1.00 93.56 108 LEU A C 1
ATOM 867 O O . LEU A 1 108 ? -5.320 -1.151 11.599 1.00 93.56 108 LEU A O 1
ATOM 871 N N . ARG A 1 109 ? -5.253 0.828 12.661 1.00 93.69 109 ARG A N 1
ATOM 872 C CA . ARG A 1 109 ? -6.576 0.731 13.280 1.00 93.69 109 ARG A CA 1
ATOM 873 C C . ARG A 1 109 ? -7.311 2.058 13.182 1.00 93.69 109 ARG A C 1
ATOM 875 O O . ARG A 1 109 ? -6.712 3.126 13.288 1.00 93.69 109 ARG A O 1
ATOM 882 N N . ARG A 1 110 ? -8.629 1.988 13.017 1.00 93.31 110 ARG A N 1
ATOM 883 C CA . ARG A 1 110 ? -9.526 3.145 13.042 1.00 93.31 110 ARG A CA 1
ATOM 884 C C . ARG A 1 110 ? -10.803 2.829 13.815 1.00 93.31 110 ARG A C 1
ATOM 886 O O . ARG A 1 110 ? -11.191 1.660 13.862 1.00 93.31 110 ARG A O 1
ATOM 893 N N . PRO A 1 111 ? -11.464 3.833 14.407 1.00 94.56 111 PRO A N 1
ATOM 894 C CA . PRO A 1 111 ? -12.834 3.670 14.868 1.00 94.56 111 PRO A CA 1
ATOM 895 C C . PRO A 1 111 ? -13.788 3.596 13.668 1.00 94.56 111 PRO A C 1
ATOM 897 O O . PRO A 1 111 ? -13.530 4.199 12.624 1.00 94.56 111 PRO A O 1
ATOM 900 N N . ILE A 1 112 ? -14.892 2.873 13.838 1.00 94.94 112 ILE A N 1
ATOM 901 C CA . ILE A 1 112 ? -15.999 2.803 12.881 1.00 94.94 112 ILE A CA 1
ATOM 902 C C . ILE A 1 112 ? -17.242 3.343 13.581 1.00 94.94 112 ILE A C 1
ATOM 904 O O . ILE A 1 112 ? -17.578 2.899 14.679 1.00 94.94 112 ILE A O 1
ATOM 908 N N . PHE A 1 113 ? -17.908 4.305 12.953 1.00 93.25 113 PHE A N 1
ATOM 909 C CA . PHE A 1 113 ? -19.131 4.919 13.457 1.00 93.25 113 PHE A CA 1
ATOM 910 C C . PHE A 1 113 ? -20.327 4.429 12.646 1.00 93.25 113 PHE A C 1
ATOM 912 O O . PHE A 1 113 ? -20.242 4.305 11.425 1.00 93.25 113 PHE A O 1
ATOM 919 N N . VAL A 1 114 ? -21.447 4.167 13.318 1.00 92.38 114 VAL A N 1
ATOM 920 C CA . VAL A 1 114 ? -22.697 3.752 12.671 1.00 92.38 114 VAL A CA 1
ATOM 921 C C . VAL A 1 114 ? -23.599 4.971 12.526 1.00 92.38 114 VAL A C 1
ATOM 923 O O . VAL A 1 114 ? -23.890 5.643 13.513 1.00 92.38 114 VAL A O 1
ATOM 926 N N . ASN A 1 115 ? -24.051 5.250 11.306 1.00 87.69 115 ASN A N 1
ATOM 927 C CA . ASN A 1 115 ? -24.989 6.329 11.012 1.00 87.69 115 ASN A CA 1
ATOM 928 C C . ASN A 1 115 ? -26.097 5.826 10.081 1.00 87.69 115 ASN A C 1
ATOM 930 O O . ASN A 1 115 ? -25.849 5.613 8.897 1.00 87.69 115 ASN A O 1
ATOM 934 N N . ASN A 1 116 ? -27.312 5.645 10.607 1.00 80.31 116 ASN A N 1
ATOM 935 C CA . ASN A 1 116 ? -28.523 5.345 9.831 1.00 80.31 116 ASN A CA 1
ATOM 936 C C . ASN A 1 116 ? -28.321 4.266 8.745 1.00 80.31 116 ASN A C 1
ATOM 938 O O . ASN A 1 116 ? -28.651 4.481 7.582 1.00 80.31 116 ASN A O 1
ATOM 942 N N . HIS A 1 117 ? -27.784 3.106 9.143 1.00 83.44 117 HIS A N 1
ATOM 943 C CA . HIS A 1 117 ? -27.453 1.952 8.281 1.00 83.44 117 HIS A CA 1
ATOM 944 C C . HIS A 1 117 ? -26.223 2.108 7.368 1.00 83.44 117 HIS A C 1
ATOM 946 O O . HIS A 1 117 ? -25.961 1.237 6.544 1.00 83.44 117 HIS A O 1
ATOM 952 N N . SER A 1 118 ? -25.436 3.170 7.535 1.00 87.38 118 SER A N 1
ATOM 953 C CA . SER A 1 118 ? -24.118 3.330 6.913 1.00 87.38 118 SER A CA 1
ATOM 954 C C . SER A 1 118 ? -23.000 3.273 7.955 1.00 87.38 118 SER A C 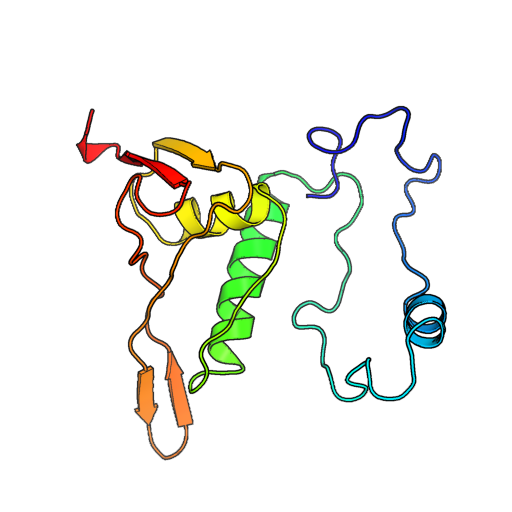1
ATOM 956 O O . SER A 1 118 ? -23.212 3.567 9.136 1.00 87.38 118 SER A O 1
ATOM 958 N N . PHE A 1 119 ? -21.801 2.900 7.509 1.00 91.62 119 PHE A N 1
ATOM 959 C CA . PHE A 1 119 ? -20.587 2.937 8.317 1.00 91.62 119 PHE A CA 1
ATOM 960 C C . PHE A 1 119 ? -19.709 4.101 7.869 1.00 91.62 119 PHE A C 1
ATOM 962 O O . PHE A 1 119 ? -19.463 4.276 6.678 1.00 91.62 119 PHE A O 1
ATOM 969 N N . ILE A 1 120 ? -19.210 4.874 8.828 1.00 91.44 120 ILE A N 1
ATOM 970 C CA . ILE A 1 120 ? -18.275 5.971 8.589 1.00 91.44 120 ILE A CA 1
ATOM 971 C C . ILE A 1 120 ? -16.962 5.620 9.285 1.00 91.44 120 ILE A C 1
ATOM 973 O O . ILE A 1 120 ? -16.917 5.445 10.505 1.00 91.44 120 ILE A O 1
ATOM 977 N N . GLY A 1 121 ? -15.890 5.494 8.504 1.00 91.75 121 GLY A N 1
ATOM 978 C CA . GLY A 1 121 ? -14.550 5.250 9.024 1.00 91.75 121 GLY A CA 1
ATOM 979 C C . GLY A 1 121 ? -13.939 6.517 9.616 1.00 91.75 121 GLY A C 1
ATOM 980 O O . GLY A 1 121 ? -13.920 7.566 8.978 1.00 91.75 121 GLY A O 1
ATOM 981 N N . GLY A 1 122 ? -13.411 6.428 10.835 1.00 92.12 122 GLY A N 1
ATOM 982 C CA . GLY A 1 122 ? -12.548 7.470 11.381 1.00 92.12 122 GLY A CA 1
ATOM 983 C C . GLY A 1 122 ? -11.130 7.413 10.807 1.00 92.12 122 GLY A C 1
ATOM 984 O O . GLY A 1 122 ? -10.808 6.625 9.915 1.00 92.12 122 GLY A O 1
ATOM 985 N N . LYS A 1 123 ? -10.238 8.231 11.371 1.00 92.00 123 LYS A N 1
ATOM 986 C CA . LYS A 1 123 ? -8.831 8.266 10.961 1.00 92.00 123 LYS A CA 1
ATOM 987 C C . LYS A 1 123 ? -8.126 6.934 11.260 1.00 92.00 123 LYS A C 1
ATOM 989 O O . LYS A 1 123 ? -8.243 6.407 12.367 1.00 92.00 123 LYS A O 1
ATOM 994 N N . LEU A 1 124 ? -7.356 6.434 10.290 1.00 92.69 124 LEU A N 1
ATOM 995 C CA . LEU A 1 124 ? -6.398 5.340 10.483 1.00 92.69 124 LEU A CA 1
ATOM 996 C C . LEU A 1 124 ? -5.207 5.817 11.318 1.00 92.69 124 LEU A C 1
ATOM 998 O O . LEU A 1 124 ? -4.604 6.848 11.024 1.00 92.69 124 LEU A O 1
ATOM 1002 N N . ASN A 1 125 ? -4.864 5.038 12.338 1.00 89.88 125 ASN A N 1
ATOM 1003 C CA . ASN A 1 125 ? -3.720 5.263 13.210 1.00 89.88 125 ASN A CA 1
ATOM 1004 C C . ASN A 1 125 ? -2.872 3.994 13.276 1.00 89.88 125 ASN A C 1
ATOM 1006 O O . ASN A 1 125 ? -3.404 2.881 13.247 1.00 89.88 125 ASN A O 1
ATOM 1010 N N . LEU A 1 126 ? -1.558 4.159 13.388 1.00 88.69 126 LEU A N 1
ATOM 1011 C CA . LEU A 1 126 ? -0.639 3.049 13.603 1.00 88.69 126 LEU A CA 1
ATOM 1012 C C . LEU A 1 126 ? -0.846 2.434 14.996 1.00 88.69 126 LEU A C 1
ATOM 1014 O O . LEU A 1 126 ? -0.883 3.144 15.998 1.00 88.69 126 LEU A O 1
ATOM 1018 N N . GLN A 1 127 ? -0.950 1.107 15.051 1.00 85.12 127 GLN A N 1
ATOM 1019 C CA . GLN A 1 127 ? -0.968 0.323 16.291 1.00 85.12 127 GLN A CA 1
ATOM 1020 C C . GLN A 1 127 ? 0.345 -0.452 16.516 1.00 85.12 127 GLN A C 1
ATOM 1022 O O . GLN A 1 127 ? 0.584 -0.968 17.602 1.00 85.12 127 GLN A O 1
ATOM 1027 N N . THR A 1 128 ? 1.207 -0.552 15.505 1.00 71.31 128 THR A N 1
ATOM 1028 C CA . THR A 1 128 ? 2.476 -1.285 15.588 1.00 71.31 128 THR A CA 1
ATOM 1029 C C . THR A 1 128 ? 3.395 -0.757 16.683 1.00 71.31 128 THR A C 1
ATOM 1031 O O . THR A 1 128 ? 3.815 0.396 16.650 1.00 71.31 128 THR A O 1
ATOM 1034 N N . HIS A 1 129 ? 3.776 -1.644 17.601 1.00 69.94 129 HIS A N 1
ATOM 1035 C CA . HIS A 1 129 ? 4.850 -1.399 18.556 1.00 69.94 129 HIS A CA 1
ATOM 1036 C C . HIS A 1 129 ? 6.213 -1.530 17.860 1.00 69.94 129 HIS A C 1
ATOM 1038 O O . HIS A 1 129 ? 6.456 -2.477 17.102 1.00 69.94 129 HIS A O 1
ATOM 1044 N N . ILE A 1 130 ? 7.106 -0.569 18.107 1.00 69.44 130 ILE A N 1
ATOM 1045 C CA . ILE A 1 130 ? 8.432 -0.495 17.479 1.00 69.44 130 ILE A CA 1
ATOM 1046 C C . ILE A 1 130 ? 9.219 -1.790 17.730 1.00 69.44 130 ILE A C 1
ATOM 1048 O O . ILE A 1 130 ? 9.281 -2.291 18.850 1.00 69.44 130 ILE A O 1
ATOM 1052 N N . GLY A 1 131 ? 9.840 -2.340 16.680 1.00 67.19 131 GLY A N 1
ATOM 1053 C CA . GLY A 1 131 ? 10.793 -3.450 16.785 1.00 67.19 131 GLY A CA 1
ATOM 1054 C C . GLY A 1 131 ? 10.184 -4.850 16.925 1.00 67.19 131 GLY A C 1
ATOM 1055 O O . GLY A 1 131 ? 10.887 -5.824 16.661 1.00 67.19 131 GLY A O 1
ATOM 1056 N N . GLN A 1 132 ? 8.893 -4.973 17.243 1.00 77.69 132 GLN A N 1
ATOM 1057 C CA . GLN A 1 132 ? 8.225 -6.274 17.400 1.00 77.69 132 GLN A CA 1
ATOM 1058 C C . GLN A 1 132 ? 7.806 -6.902 16.061 1.00 77.69 132 GLN A C 1
ATOM 1060 O O . GLN A 1 132 ? 7.747 -8.122 15.935 1.00 77.69 132 GLN A O 1
ATOM 1065 N N . ASN A 1 133 ? 7.596 -6.079 15.027 1.00 84.25 133 ASN A N 1
ATOM 1066 C CA . ASN A 1 133 ? 6.949 -6.507 13.779 1.00 84.25 133 ASN A CA 1
ATOM 1067 C C . ASN A 1 133 ? 7.887 -6.451 12.563 1.00 84.25 133 ASN A C 1
ATOM 1069 O O . ASN A 1 133 ? 7.447 -6.294 11.426 1.00 84.25 133 ASN A O 1
ATOM 1073 N N . GLY A 1 134 ? 9.204 -6.491 12.791 1.00 88.00 134 GLY A N 1
ATOM 1074 C CA . GLY A 1 134 ? 10.202 -6.340 11.724 1.00 88.00 134 GLY A CA 1
ATOM 1075 C C . GLY A 1 134 ? 10.265 -4.931 11.118 1.00 88.00 134 GLY A C 1
ATOM 1076 O O . GLY A 1 134 ? 10.960 -4.733 10.123 1.00 88.00 134 GLY A O 1
ATOM 1077 N N . VAL A 1 135 ? 9.578 -3.959 11.722 1.00 88.19 135 VAL A N 1
ATOM 1078 C CA . VAL A 1 135 ? 9.588 -2.543 11.345 1.00 88.19 135 VAL A CA 1
ATOM 1079 C C . VAL A 1 135 ? 10.154 -1.723 12.502 1.00 88.19 135 VAL A C 1
ATOM 1081 O O . VAL A 1 135 ? 9.759 -1.897 13.657 1.00 88.19 135 VAL A O 1
ATOM 1084 N N . THR A 1 136 ? 11.090 -0.833 12.192 1.00 87.38 136 THR A N 1
ATOM 1085 C CA . THR A 1 136 ? 11.654 0.142 13.134 1.00 87.38 136 THR A CA 1
ATOM 1086 C C . THR A 1 136 ? 11.560 1.531 12.531 1.00 87.38 136 THR A C 1
ATOM 1088 O O . THR A 1 136 ? 11.736 1.671 11.319 1.00 87.38 136 THR A O 1
ATOM 1091 N N . TYR A 1 137 ? 11.322 2.542 13.358 1.00 85.25 137 TYR A N 1
ATOM 1092 C CA . TYR A 1 137 ? 11.338 3.938 12.941 1.00 85.25 137 TYR A CA 1
ATOM 1093 C C . TYR A 1 137 ? 11.831 4.851 14.058 1.00 85.25 137 TYR A C 1
ATOM 1095 O O . TYR A 1 137 ? 11.816 4.448 15.219 1.00 85.25 137 TYR A O 1
ATOM 1103 N N . ILE A 1 138 ? 12.269 6.051 13.680 1.00 80.75 138 ILE A N 1
ATOM 1104 C CA . ILE A 1 138 ? 12.638 7.137 14.593 1.00 80.75 138 ILE A CA 1
ATOM 1105 C C . ILE A 1 138 ? 11.571 8.223 14.473 1.00 80.75 138 ILE A C 1
ATOM 1107 O O . ILE A 1 138 ? 11.248 8.640 13.353 1.00 80.75 138 ILE A O 1
ATOM 1111 N N . SER A 1 139 ? 11.013 8.652 15.606 1.00 76.44 139 SER A N 1
ATOM 1112 C CA . SER A 1 139 ? 10.128 9.813 15.666 1.00 76.44 139 SER A CA 1
ATOM 1113 C C . SER A 1 139 ? 10.950 11.094 15.811 1.00 76.44 139 SER A C 1
ATOM 1115 O O . SER A 1 139 ? 11.969 11.091 16.493 1.00 76.44 139 SER A O 1
ATOM 1117 N N . SER A 1 140 ? 10.496 12.219 15.259 1.00 73.44 140 SER A N 1
ATOM 1118 C CA . SER A 1 140 ? 11.100 13.533 15.526 1.00 73.44 140 SER A CA 1
ATOM 1119 C C . SER A 1 140 ? 10.937 13.963 16.985 1.00 73.44 140 SER A C 1
ATOM 1121 O O . SER A 1 140 ? 11.569 14.918 17.408 1.00 73.44 140 SER A O 1
ATOM 1123 N N . GLN A 1 141 ? 10.105 13.253 17.751 1.00 69.88 141 GLN A N 1
ATOM 1124 C CA . GLN A 1 141 ? 9.982 13.400 19.201 1.00 69.88 141 GLN A CA 1
ATOM 1125 C C . GLN A 1 141 ? 11.096 12.667 19.972 1.00 69.88 141 GLN A C 1
ATOM 1127 O O . GLN A 1 141 ? 11.273 12.930 21.157 1.00 69.88 141 GLN A O 1
ATOM 1132 N N . ASP A 1 142 ? 11.822 11.756 19.314 1.00 65.88 142 ASP A N 1
ATOM 1133 C CA . ASP A 1 142 ? 12.924 10.974 19.893 1.00 65.88 142 ASP A CA 1
ATOM 1134 C C . ASP A 1 142 ? 14.310 11.589 19.587 1.00 65.88 142 ASP A C 1
ATOM 1136 O O . ASP A 1 142 ? 15.335 10.993 19.926 1.00 65.88 142 ASP A O 1
ATOM 1140 N N . ILE A 1 143 ? 14.342 12.751 18.919 1.00 59.94 143 ILE A N 1
ATOM 1141 C CA . ILE A 1 143 ? 15.536 13.528 18.535 1.00 59.94 143 ILE A CA 1
ATOM 1142 C C . ILE A 1 143 ? 15.502 14.865 19.275 1.00 59.94 143 ILE A C 1
ATOM 1144 O O . ILE A 1 143 ? 16.561 15.262 19.809 1.00 59.94 143 ILE A O 1
#